Protein AF-A0A933KXC1-F1 (afdb_monomer_lite)

Sequence (78 aa):
MPQFWTVAAAIYVAGVVWGLLRSDARPFGRVMLAILWPLGPIAFLITVLILLLAALIAYPLVLLPALVVAVLLWWARF

Radius of gyration: 24.0 Å; chains: 1; bounding box: 47×21×66 Å

Foldseek 3Di:
DVVVVVVVVVVLVVQLVCLLVPDPDDPVVSNVCSNCVVVVVVVVVVVVVVVVVVCVPVCCVPVVVVVVVVVVVVVVVD

pLDDT: mean 89.89, std 6.58, range [58.91, 97.94]

Secondary structure (DSSP, 8-state):
-HHHHHHHHHHHHHHHHHHHHH--S-HHHHHHHHHTTTHHHHHHHHHHHHHHHHHHHHHHHHHHHHHHHHHHHHHHT-

Structure (mmCIF, N/CA/C/O backbone):
data_AF-A0A933KXC1-F1
#
_entry.id   AF-A0A933KXC1-F1
#
loop_
_atom_site.group_PDB
_atom_site.id
_atom_site.type_symbol
_atom_site.label_atom_id
_atom_site.label_alt_id
_atom_site.label_comp_id
_atom_site.label_asym_id
_atom_site.label_entity_id
_atom_site.label_seq_id
_atom_site.pdbx_PDB_ins_code
_atom_site.Cartn_x
_atom_site.Cartn_y
_atom_site.Cartn_z
_atom_site.occupancy
_atom_site.B_iso_or_equiv
_atom_site.auth_seq_id
_atom_site.auth_comp_id
_atom_site.auth_asym_id
_atom_site.auth_atom_id
_atom_site.pdbx_PDB_model_num
ATOM 1 N N . MET A 1 1 ? 8.084 10.731 20.760 1.00 58.91 1 MET A N 1
ATOM 2 C CA . MET A 1 1 ? 7.613 9.453 20.172 1.00 58.91 1 MET A CA 1
ATOM 3 C C . MET A 1 1 ? 6.180 9.013 20.544 1.00 58.91 1 MET A C 1
ATOM 5 O O . MET A 1 1 ? 5.641 8.246 19.755 1.00 58.91 1 MET A O 1
ATOM 9 N N . PRO A 1 2 ? 5.500 9.467 21.627 1.00 70.38 2 PRO A N 1
ATOM 10 C CA . PRO A 1 2 ? 4.132 8.997 21.920 1.00 70.38 2 PRO A CA 1
ATOM 11 C C . PRO A 1 2 ? 3.048 9.590 20.995 1.00 70.38 2 PRO A C 1
ATOM 13 O O . PRO A 1 2 ? 2.021 8.960 20.779 1.00 70.38 2 PRO A O 1
ATOM 16 N N . GLN A 1 3 ? 3.296 10.756 20.385 1.00 82.12 3 GLN A N 1
ATOM 17 C CA . GLN A 1 3 ? 2.315 11.460 19.541 1.00 82.12 3 GLN A CA 1
ATOM 18 C C . GLN A 1 3 ? 1.954 10.756 18.221 1.00 82.12 3 GLN A C 1
ATOM 20 O O . GLN A 1 3 ? 0.879 10.972 17.680 1.00 82.12 3 GLN A O 1
ATOM 25 N N . PHE A 1 4 ? 2.843 9.925 17.670 1.00 86.38 4 PHE A N 1
ATOM 26 C CA . PHE A 1 4 ? 2.568 9.227 16.411 1.00 86.38 4 PHE A CA 1
ATOM 27 C C . PHE A 1 4 ? 1.508 8.138 16.609 1.00 86.38 4 PHE A C 1
ATOM 29 O O . PHE A 1 4 ? 0.545 8.048 15.852 1.00 86.38 4 PHE A O 1
ATOM 36 N N . TRP A 1 5 ? 1.658 7.354 17.677 1.00 87.06 5 TRP A N 1
ATOM 37 C CA . TRP A 1 5 ? 0.741 6.272 18.023 1.00 87.06 5 TRP A CA 1
ATOM 38 C C . TRP A 1 5 ? -0.656 6.781 18.359 1.00 87.06 5 TRP A C 1
ATOM 40 O O . TRP A 1 5 ? -1.640 6.163 17.962 1.00 87.06 5 TRP A O 1
ATOM 50 N N . THR A 1 6 ? -0.760 7.929 19.033 1.00 90.94 6 THR A N 1
ATOM 51 C CA . THR A 1 6 ? -2.059 8.538 19.341 1.00 90.94 6 THR A CA 1
ATOM 52 C C . THR A 1 6 ? -2.770 9.025 18.083 1.00 90.94 6 THR A C 1
ATOM 54 O O . THR A 1 6 ? -3.968 8.792 17.940 1.00 90.94 6 THR A O 1
ATOM 57 N N . VAL A 1 7 ? -2.045 9.634 17.140 1.00 90.75 7 VAL A N 1
ATOM 58 C CA . VAL A 1 7 ? -2.612 10.062 15.852 1.00 90.75 7 VAL A CA 1
ATOM 59 C C . VAL A 1 7 ? -3.052 8.857 15.019 1.00 90.75 7 VAL A C 1
ATOM 61 O O . VAL A 1 7 ? -4.171 8.845 14.511 1.00 90.7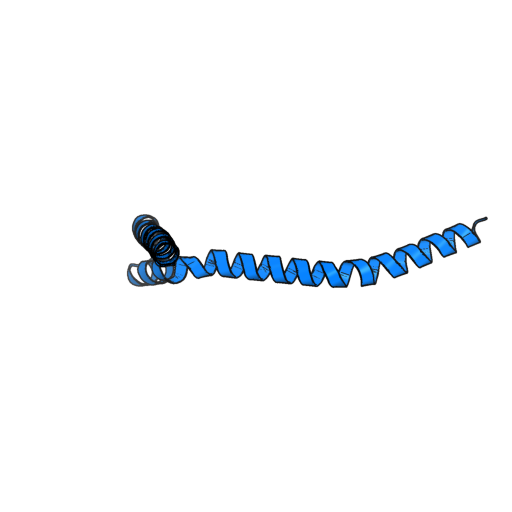5 7 VAL A O 1
ATOM 64 N N . ALA A 1 8 ? -2.226 7.812 14.925 1.00 89.06 8 ALA A N 1
ATOM 65 C CA . ALA A 1 8 ? -2.580 6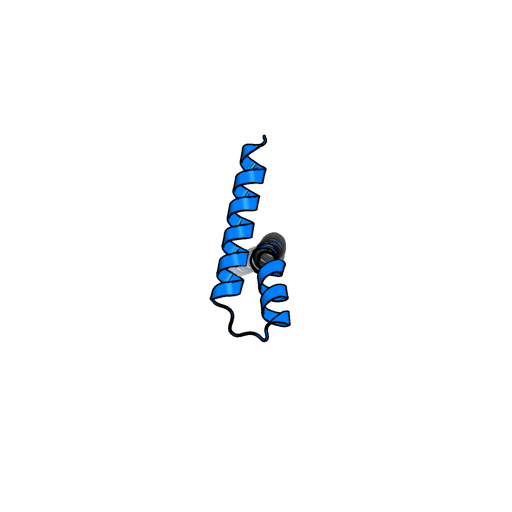.586 14.210 1.00 89.06 8 ALA A CA 1
ATOM 66 C C . ALA A 1 8 ? -3.814 5.899 14.821 1.00 89.06 8 ALA A C 1
ATOM 68 O O . ALA A 1 8 ? -4.717 5.492 14.090 1.00 89.06 8 ALA A O 1
ATOM 69 N N . ALA A 1 9 ? -3.892 5.827 16.154 1.00 90.00 9 ALA A N 1
ATOM 70 C CA . ALA A 1 9 ? -5.052 5.291 16.858 1.00 90.00 9 ALA A CA 1
ATOM 71 C C . ALA A 1 9 ? -6.313 6.132 16.603 1.00 90.00 9 ALA A C 1
ATOM 73 O O . ALA A 1 9 ? -7.373 5.570 16.340 1.00 90.00 9 ALA A O 1
ATOM 74 N N . ALA A 1 10 ? -6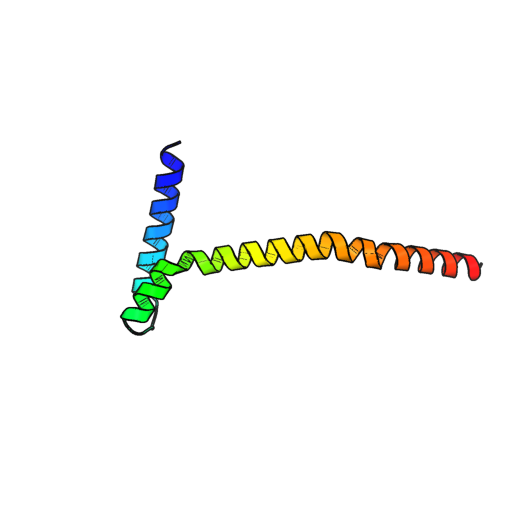.204 7.464 16.616 1.00 92.00 10 ALA A N 1
ATOM 75 C CA . ALA A 1 10 ? -7.324 8.354 16.321 1.00 92.00 10 ALA A CA 1
ATOM 76 C C . ALA A 1 10 ? -7.852 8.162 14.890 1.00 92.00 10 ALA A C 1
ATOM 78 O O . ALA A 1 10 ? -9.061 8.036 14.696 1.00 92.00 10 ALA A O 1
ATOM 79 N N . ILE A 1 11 ? -6.958 8.069 13.899 1.00 92.19 11 ILE A N 1
ATOM 80 C CA . ILE A 1 11 ? -7.323 7.799 12.498 1.00 92.19 11 ILE A CA 1
ATOM 81 C C . ILE A 1 11 ? -7.987 6.426 12.376 1.00 92.19 11 ILE A C 1
ATOM 83 O O . ILE A 1 11 ? -9.025 6.295 11.726 1.00 92.19 11 ILE A O 1
ATOM 87 N N . TYR A 1 12 ? -7.417 5.407 13.023 1.00 90.94 12 TYR A N 1
ATOM 88 C CA . TYR A 1 12 ? -7.973 4.060 13.016 1.00 90.94 12 TYR A CA 1
ATOM 89 C C . TYR A 1 12 ? -9.394 4.032 13.584 1.00 90.94 12 TYR A C 1
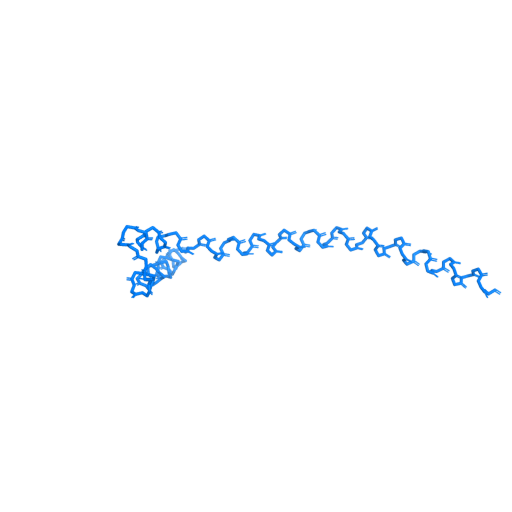ATOM 91 O O . TYR A 1 12 ? -10.302 3.526 12.924 1.00 90.94 12 TYR A O 1
ATOM 99 N N . VAL A 1 13 ? -9.602 4.618 14.767 1.00 92.31 13 VAL A N 1
ATOM 100 C CA . VAL A 1 13 ? -10.914 4.673 15.426 1.00 92.31 13 VAL A CA 1
ATOM 101 C C . VAL A 1 13 ? -11.914 5.456 14.580 1.00 92.31 13 VAL A C 1
ATOM 103 O O . VAL A 1 13 ? -13.039 4.993 14.402 1.00 92.31 13 VAL A O 1
ATOM 106 N N . ALA A 1 14 ? -11.512 6.591 14.002 1.00 91.50 14 ALA A N 1
ATOM 107 C CA . ALA A 1 14 ? -12.371 7.364 13.109 1.00 91.50 14 ALA A CA 1
ATOM 108 C C . ALA A 1 14 ? -12.821 6.537 11.891 1.00 91.50 14 ALA A C 1
ATOM 110 O O . ALA A 1 14 ? -14.007 6.529 11.563 1.00 91.50 14 ALA A O 1
ATOM 111 N N . GLY A 1 15 ? -11.904 5.787 11.270 1.00 88.12 15 GLY A N 1
ATOM 112 C CA . GLY A 1 15 ? -12.211 4.892 10.152 1.00 88.12 15 GLY A CA 1
ATOM 113 C C . GLY A 1 15 ? -13.160 3.752 10.532 1.00 88.12 15 GLY A C 1
ATOM 114 O O . GLY A 1 15 ? -14.117 3.484 9.804 1.00 88.12 15 GLY A O 1
ATOM 115 N N . VAL A 1 16 ? -12.963 3.137 11.703 1.00 89.81 16 VAL A N 1
ATOM 116 C CA . VAL A 1 16 ? -13.856 2.085 12.221 1.00 89.81 16 VAL A CA 1
ATOM 117 C C . VAL A 1 16 ? -15.257 2.642 12.476 1.00 89.81 16 VAL A C 1
ATOM 119 O O . VAL A 1 16 ? -16.236 2.070 11.999 1.00 89.81 16 VAL A O 1
ATOM 122 N N . VAL A 1 17 ? -15.371 3.767 13.190 1.00 91.69 17 VAL A N 1
ATOM 123 C CA . VAL A 1 17 ? -16.665 4.410 13.482 1.00 91.69 17 VAL A CA 1
ATOM 124 C C . VAL A 1 17 ? -17.376 4.776 12.183 1.00 91.69 17 VAL A C 1
ATOM 126 O O . VAL A 1 17 ? -18.555 4.473 12.018 1.00 91.69 17 VAL A O 1
ATOM 129 N N . TRP A 1 18 ? -16.655 5.351 11.222 1.00 90.12 18 TRP A N 1
ATOM 130 C CA . TRP A 1 18 ? -17.211 5.682 9.914 1.00 90.12 18 TRP A CA 1
ATOM 131 C C . TRP A 1 18 ? -17.701 4.440 9.155 1.00 90.12 18 TRP A C 1
ATOM 133 O O . TRP A 1 18 ? -18.828 4.420 8.652 1.00 90.12 18 TRP A O 1
ATOM 143 N N . GLY A 1 19 ? -16.903 3.369 9.128 1.00 85.69 19 GLY A N 1
ATOM 144 C CA . GLY A 1 19 ? -17.265 2.094 8.506 1.00 85.69 19 GLY A CA 1
ATOM 145 C C . GLY A 1 19 ? -18.503 1.457 9.141 1.00 85.69 19 GLY A C 1
ATOM 146 O O . GLY A 1 19 ? -19.381 0.965 8.425 1.00 85.69 19 GLY A O 1
ATOM 147 N N . LEU A 1 20 ? -18.621 1.542 10.468 1.00 88.00 20 LEU A N 1
ATOM 148 C CA . LEU A 1 20 ? -19.786 1.097 11.233 1.00 88.00 20 LEU A CA 1
ATOM 149 C C . LEU A 1 20 ? -21.011 1.997 11.072 1.00 88.00 20 LEU A C 1
ATOM 151 O O . LEU A 1 20 ? -22.106 1.533 11.353 1.00 88.00 20 LEU A O 1
ATOM 155 N N . LEU A 1 21 ? -20.874 3.256 10.658 1.00 88.62 21 LEU A N 1
ATOM 156 C CA . LEU A 1 21 ? -22.018 4.138 10.404 1.00 88.62 21 LEU A CA 1
ATOM 157 C C . LEU A 1 21 ? -22.523 4.019 8.967 1.00 88.62 21 LEU A C 1
ATOM 159 O O . LEU A 1 21 ? -23.728 4.127 8.735 1.00 88.62 21 LEU A O 1
ATOM 163 N N . ARG A 1 22 ? -21.622 3.772 8.007 1.00 88.12 22 ARG A N 1
ATOM 164 C CA . ARG A 1 22 ? -21.935 3.882 6.577 1.00 88.12 22 ARG A CA 1
ATOM 165 C C . ARG A 1 22 ? -22.042 2.566 5.812 1.00 88.12 22 ARG A C 1
ATOM 167 O O . ARG A 1 22 ? -22.606 2.563 4.730 1.00 88.12 22 ARG A O 1
ATOM 174 N N . SER A 1 23 ? -21.539 1.455 6.345 1.00 83.81 23 SER A N 1
ATOM 175 C CA . SER A 1 23 ? -21.629 0.169 5.635 1.00 83.81 23 SER A CA 1
ATOM 176 C C . SER A 1 23 ? -23.040 -0.419 5.690 1.00 83.81 23 SER A C 1
ATOM 178 O O . SER A 1 23 ? -23.592 -0.534 6.781 1.00 83.81 23 SER A O 1
ATOM 180 N N . ASP A 1 24 ? -23.562 -0.886 4.556 1.00 85.06 24 ASP A N 1
ATOM 181 C CA . ASP A 1 24 ? -24.878 -1.549 4.438 1.00 85.06 24 ASP A CA 1
ATOM 182 C C . ASP A 1 24 ? -24.813 -3.084 4.616 1.00 85.06 24 ASP A C 1
ATOM 184 O O . ASP A 1 24 ? -25.773 -3.814 4.371 1.00 85.06 24 ASP A O 1
ATOM 188 N N . ALA A 1 25 ? -23.659 -3.612 5.034 1.00 84.69 25 ALA A N 1
ATOM 189 C CA . ALA A 1 25 ? -23.453 -5.042 5.245 1.00 84.69 25 ALA A CA 1
ATOM 190 C C . ALA A 1 25 ? -24.239 -5.584 6.457 1.00 84.69 25 ALA A C 1
ATOM 192 O O . ALA A 1 25 ? -24.528 -4.870 7.419 1.00 84.69 25 ALA A O 1
ATOM 193 N N . ARG A 1 26 ? -24.500 -6.902 6.453 1.00 86.69 26 ARG A N 1
ATOM 194 C CA . ARG A 1 26 ? -25.023 -7.638 7.621 1.00 86.69 26 ARG A CA 1
ATOM 195 C C . ARG A 1 26 ? -24.174 -7.338 8.866 1.00 86.69 26 ARG A C 1
ATOM 197 O O . ARG A 1 26 ? -22.960 -7.189 8.727 1.00 86.69 26 ARG A O 1
ATOM 204 N N . PRO A 1 27 ? -24.757 -7.322 10.079 1.00 81.75 27 PRO A N 1
ATOM 205 C CA . PRO A 1 27 ? -24.113 -6.781 11.282 1.00 81.75 27 PRO A CA 1
ATOM 206 C C . PRO A 1 27 ? -22.718 -7.360 11.555 1.00 81.75 27 PRO A C 1
ATOM 208 O O . PRO A 1 27 ? -21.795 -6.618 11.869 1.00 81.75 27 PRO A O 1
ATOM 211 N N . PHE A 1 28 ? -22.524 -8.663 11.345 1.00 83.06 28 PHE A N 1
ATOM 212 C CA . PHE A 1 28 ? -21.217 -9.304 11.522 1.00 83.06 28 PHE A CA 1
ATOM 213 C C . PHE A 1 28 ? -20.198 -8.915 10.436 1.00 83.06 28 PHE A C 1
ATOM 215 O O . PHE A 1 28 ? -19.043 -8.613 10.731 1.00 83.06 28 PHE A O 1
ATOM 222 N N . GLY A 1 29 ? -20.637 -8.865 9.174 1.00 84.31 29 GLY A N 1
ATOM 223 C CA . GLY A 1 29 ? -19.800 -8.434 8.051 1.00 84.31 29 GLY A CA 1
ATOM 224 C C . GLY A 1 29 ? -19.422 -6.957 8.146 1.00 84.31 29 GLY A C 1
ATOM 225 O O . GLY A 1 29 ? -18.305 -6.583 7.810 1.00 84.31 29 GLY A O 1
ATOM 226 N N . ARG A 1 30 ? -20.321 -6.130 8.687 1.00 84.38 30 ARG A N 1
ATOM 227 C CA . ARG A 1 30 ? -20.104 -4.706 8.945 1.00 84.38 30 ARG A CA 1
ATOM 228 C C . ARG A 1 30 ? -18.947 -4.464 9.908 1.00 84.38 30 ARG A C 1
ATOM 230 O O . ARG A 1 30 ? -18.082 -3.645 9.618 1.00 84.38 30 ARG A O 1
ATOM 237 N N . VAL A 1 31 ? -18.914 -5.194 11.023 1.00 86.56 31 VAL A N 1
ATOM 238 C CA . VAL A 1 31 ? -17.832 -5.087 12.014 1.00 86.56 31 VAL A CA 1
ATOM 239 C C . VAL A 1 31 ? -16.512 -5.581 11.433 1.00 86.56 31 VAL A C 1
ATOM 241 O O . VAL A 1 31 ? -15.497 -4.906 11.581 1.00 86.56 31 VAL A O 1
ATOM 244 N N . MET A 1 32 ? -16.526 -6.713 10.724 1.00 88.06 32 MET A N 1
ATOM 245 C CA . MET A 1 32 ? -15.326 -7.227 10.060 1.00 88.06 32 MET A CA 1
ATOM 246 C C . MET A 1 32 ? -14.754 -6.219 9.064 1.00 88.06 32 MET A C 1
ATOM 248 O O . MET A 1 32 ? -13.590 -5.853 9.186 1.00 88.06 32 MET A O 1
ATOM 252 N N . LEU A 1 33 ? -15.570 -5.707 8.139 1.00 86.00 33 LEU A N 1
ATOM 253 C CA . LEU A 1 33 ? -15.133 -4.711 7.157 1.00 86.00 33 LEU A CA 1
ATOM 254 C C . LEU A 1 33 ? -14.647 -3.416 7.818 1.00 86.00 33 LEU A C 1
ATOM 256 O O . LEU A 1 33 ? -13.668 -2.834 7.362 1.00 86.00 33 LEU A O 1
ATOM 260 N N . ALA A 1 34 ? -15.295 -2.983 8.903 1.00 87.75 34 ALA A N 1
ATOM 261 C CA . ALA A 1 34 ? -14.891 -1.790 9.632 1.00 87.75 34 ALA A CA 1
ATOM 262 C C . ALA A 1 34 ? -13.553 -1.970 10.359 1.00 87.75 34 ALA A C 1
ATOM 264 O O . ALA A 1 34 ? -12.756 -1.049 10.344 1.00 87.75 34 ALA A O 1
ATOM 265 N N . ILE A 1 35 ? -13.267 -3.127 10.963 1.00 89.69 35 ILE A N 1
ATOM 266 C CA . ILE A 1 35 ? -11.972 -3.401 11.622 1.00 89.69 35 ILE A CA 1
ATOM 267 C C . ILE A 1 35 ? -10.859 -3.579 10.582 1.00 89.69 35 ILE A C 1
ATOM 269 O O . ILE A 1 35 ? -9.744 -3.089 10.749 1.00 89.69 35 ILE A O 1
ATOM 273 N N . LEU A 1 36 ? -11.178 -4.260 9.482 1.00 91.38 36 LEU A N 1
ATOM 274 C CA . LEU A 1 36 ? -10.255 -4.571 8.392 1.00 91.38 36 LEU A CA 1
ATOM 275 C C . LEU A 1 36 ? -10.099 -3.415 7.394 1.00 91.38 36 LEU A C 1
ATOM 277 O O . LEU A 1 36 ? -9.367 -3.555 6.416 1.00 91.38 36 LEU A O 1
ATOM 281 N N . TRP A 1 37 ? -10.706 -2.253 7.656 1.00 88.56 37 TRP A N 1
ATOM 282 C CA . TRP A 1 37 ? -10.651 -1.088 6.774 1.00 88.56 37 TRP A CA 1
ATOM 283 C C . TRP A 1 37 ? -9.235 -0.670 6.332 1.00 88.56 37 TRP A C 1
ATOM 285 O O . TRP A 1 37 ? -9.088 -0.323 5.155 1.00 88.56 37 TRP A O 1
ATOM 295 N N . PRO A 1 38 ? -8.173 -0.725 7.175 1.00 90.88 38 PRO A N 1
ATOM 296 C CA . PRO A 1 38 ? -6.866 -0.248 6.744 1.00 90.88 38 PRO A CA 1
ATOM 297 C C . PRO A 1 38 ? -6.212 -1.190 5.725 1.00 90.88 38 PRO A C 1
ATOM 299 O O . PRO A 1 38 ? -5.287 -0.769 5.031 1.00 90.88 38 PRO A O 1
ATOM 302 N N . LEU A 1 39 ? -6.710 -2.425 5.557 1.00 91.00 39 LEU A N 1
ATOM 303 C CA . LEU A 1 39 ? -6.215 -3.336 4.523 1.00 91.00 39 LEU A CA 1
ATOM 304 C C . LEU A 1 39 ? -6.415 -2.785 3.113 1.00 91.00 39 LEU A C 1
ATOM 306 O O . LEU A 1 39 ? -5.564 -3.026 2.266 1.00 91.00 39 LEU A O 1
ATOM 310 N N . GLY A 1 40 ? -7.490 -2.035 2.853 1.00 89.12 40 GLY A N 1
ATOM 311 C CA . GLY A 1 40 ? -7.744 -1.451 1.532 1.00 89.12 40 GLY A CA 1
ATOM 312 C C . GLY A 1 40 ? -6.629 -0.487 1.099 1.00 89.12 40 GLY A C 1
ATOM 313 O O . GLY A 1 40 ? -5.958 -0.746 0.097 1.00 89.12 40 GLY A O 1
ATOM 314 N N . PRO A 1 41 ? -6.371 0.591 1.864 1.00 91.56 41 PRO A N 1
ATOM 315 C CA . PRO A 1 41 ? -5.261 1.506 1.603 1.00 91.56 41 PRO A CA 1
ATOM 316 C C . PRO A 1 41 ? -3.891 0.818 1.560 1.00 91.56 41 PRO A C 1
ATOM 318 O O . PRO A 1 41 ? -3.073 1.138 0.700 1.00 91.56 41 PRO A O 1
ATOM 321 N N . ILE A 1 42 ? -3.637 -0.150 2.447 1.00 93.75 42 ILE A N 1
ATOM 322 C CA . ILE A 1 42 ? -2.369 -0.894 2.467 1.00 93.75 42 ILE A CA 1
ATOM 323 C C . ILE A 1 42 ? -2.205 -1.726 1.189 1.00 93.75 42 ILE A C 1
ATOM 325 O O . ILE A 1 42 ? -1.153 -1.666 0.556 1.00 93.75 42 ILE A O 1
ATOM 329 N N . ALA A 1 43 ? -3.238 -2.458 0.767 1.00 93.00 43 ALA A N 1
ATOM 330 C CA . ALA A 1 43 ? -3.209 -3.245 -0.463 1.00 93.00 43 ALA A CA 1
ATOM 331 C C . ALA A 1 43 ? -2.986 -2.358 -1.695 1.00 93.00 43 ALA A C 1
ATOM 333 O O . ALA A 1 43 ? -2.212 -2.720 -2.584 1.00 93.00 43 ALA A O 1
ATOM 334 N N . PHE A 1 44 ? -3.602 -1.174 -1.726 1.00 95.56 44 PHE A N 1
ATOM 335 C CA . PHE A 1 44 ? -3.366 -0.190 -2.779 1.00 95.56 44 PHE A CA 1
ATOM 336 C C . PHE A 1 44 ? -1.901 0.264 -2.812 1.00 95.56 44 PHE A C 1
ATOM 338 O O . PHE A 1 44 ? -1.271 0.210 -3.867 1.00 95.56 44 PHE A O 1
ATOM 345 N N . LEU A 1 45 ? -1.332 0.641 -1.663 1.00 97.12 45 LEU A N 1
ATOM 346 C CA . LEU A 1 45 ? 0.073 1.051 -1.566 1.00 97.12 45 LEU A CA 1
ATOM 347 C C . LEU A 1 45 ? 1.029 -0.055 -2.020 1.00 97.12 45 LEU A C 1
ATOM 349 O O . LEU A 1 45 ? 1.946 0.212 -2.794 1.00 97.12 45 LEU A O 1
ATOM 353 N N . ILE A 1 46 ? 0.791 -1.294 -1.586 1.00 97.38 46 ILE A N 1
ATOM 354 C CA . ILE A 1 46 ? 1.576 -2.461 -2.008 1.00 97.38 46 ILE A CA 1
ATOM 355 C C . ILE A 1 46 ? 1.485 -2.640 -3.525 1.00 97.38 46 ILE A C 1
ATOM 357 O O . ILE A 1 46 ? 2.503 -2.836 -4.184 1.00 97.38 46 ILE A O 1
ATOM 361 N N . THR A 1 47 ? 0.285 -2.523 -4.092 1.00 97.44 47 THR A N 1
ATOM 362 C CA . THR A 1 47 ? 0.070 -2.668 -5.537 1.00 97.44 47 THR A CA 1
ATOM 363 C C . THR A 1 47 ? 0.827 -1.598 -6.318 1.00 97.44 47 THR A C 1
ATOM 365 O O . THR A 1 47 ? 1.573 -1.927 -7.237 1.00 97.44 47 THR A O 1
ATOM 368 N N . VAL A 1 48 ? 0.696 -0.326 -5.932 1.00 97.62 48 VAL A N 1
ATOM 369 C CA . VAL A 1 48 ? 1.420 0.786 -6.569 1.00 97.62 48 VAL A CA 1
ATOM 370 C C . VAL A 1 48 ? 2.928 0.579 -6.469 1.00 97.62 48 VAL A C 1
ATOM 372 O O . VAL A 1 48 ? 3.635 0.763 -7.457 1.00 97.62 48 VAL A O 1
ATOM 375 N N . LEU A 1 49 ? 3.426 0.146 -5.309 1.00 97.94 49 LEU A N 1
ATOM 376 C CA . LEU A 1 49 ? 4.847 -0.117 -5.108 1.00 97.94 49 LEU A CA 1
ATOM 377 C C . LEU A 1 49 ? 5.350 -1.239 -6.024 1.00 97.94 49 LEU A C 1
ATOM 379 O O . LEU A 1 49 ? 6.381 -1.078 -6.673 1.00 97.94 49 LEU A O 1
ATOM 383 N N . ILE A 1 50 ? 4.612 -2.347 -6.123 1.00 97.75 50 ILE A N 1
ATOM 384 C CA . ILE A 1 50 ? 4.953 -3.458 -7.021 1.00 97.75 50 ILE A CA 1
ATOM 385 C C . ILE A 1 50 ? 4.953 -2.986 -8.475 1.00 97.75 50 ILE A C 1
ATOM 387 O O . ILE A 1 50 ? 5.891 -3.289 -9.206 1.00 97.75 50 ILE A O 1
ATOM 391 N N . LEU A 1 51 ? 3.942 -2.222 -8.894 1.00 97.06 51 LEU A N 1
ATOM 392 C CA . LEU A 1 51 ? 3.866 -1.688 -10.254 1.00 97.06 51 LEU A CA 1
ATOM 393 C C . LEU A 1 51 ? 5.022 -0.732 -10.558 1.00 97.06 51 LEU A C 1
ATOM 395 O O . LEU A 1 51 ? 5.577 -0.791 -11.651 1.00 97.06 51 LEU A O 1
ATOM 399 N N . LEU A 1 52 ? 5.422 0.107 -9.601 1.00 97.38 52 LEU A N 1
ATOM 400 C CA . LEU A 1 52 ? 6.579 0.992 -9.746 1.00 97.38 52 LEU A CA 1
ATOM 401 C C . LEU A 1 52 ? 7.884 0.205 -9.870 1.00 97.38 52 LEU A C 1
ATOM 403 O O . LEU A 1 52 ? 8.693 0.508 -10.743 1.00 97.38 52 LEU A O 1
ATOM 407 N N . LEU A 1 53 ? 8.080 -0.824 -9.044 1.00 96.94 53 LEU A N 1
ATOM 408 C CA . LEU A 1 53 ? 9.248 -1.702 -9.135 1.00 96.94 53 LEU A CA 1
ATOM 409 C C . LEU A 1 53 ? 9.267 -2.475 -10.459 1.00 96.94 53 LEU A C 1
ATOM 411 O O . LEU A 1 53 ? 10.306 -2.562 -11.112 1.00 96.94 53 LEU A O 1
ATOM 415 N N . ALA A 1 54 ? 8.115 -2.990 -10.887 1.00 95.62 54 ALA A N 1
ATOM 416 C CA . ALA A 1 54 ? 7.970 -3.667 -12.167 1.00 95.62 54 ALA A CA 1
ATOM 417 C C . ALA A 1 54 ? 8.274 -2.718 -13.331 1.00 95.62 54 ALA A C 1
ATOM 419 O O . ALA A 1 54 ? 9.031 -3.080 -14.226 1.00 95.62 54 ALA A O 1
ATOM 420 N N . ALA A 1 55 ? 7.754 -1.489 -13.295 1.00 94.19 55 ALA A N 1
ATOM 421 C CA . ALA A 1 55 ? 8.037 -0.459 -14.286 1.00 94.19 55 ALA A CA 1
ATOM 422 C C . ALA A 1 55 ? 9.532 -0.116 -14.325 1.00 94.19 55 ALA A C 1
ATOM 424 O O . ALA A 1 55 ? 10.120 -0.082 -15.404 1.00 94.19 55 ALA A O 1
ATOM 425 N N . LEU A 1 56 ? 10.164 0.067 -13.163 1.00 95.88 56 LEU A N 1
ATOM 426 C CA . LEU A 1 56 ? 11.586 0.392 -13.061 1.00 95.88 56 LEU A CA 1
ATOM 427 C C . LEU A 1 56 ? 12.480 -0.644 -13.759 1.00 95.88 56 LEU A C 1
ATOM 429 O O . LEU A 1 56 ? 13.524 -0.277 -14.287 1.00 95.88 56 LEU A O 1
ATOM 433 N N . ILE A 1 57 ? 12.070 -1.913 -13.789 1.00 94.69 57 ILE A N 1
ATOM 434 C CA . ILE A 1 57 ? 12.810 -3.002 -14.442 1.00 94.69 57 ILE A CA 1
ATOM 435 C C . ILE A 1 57 ? 12.372 -3.174 -15.903 1.00 94.69 57 ILE A C 1
ATOM 437 O O . ILE A 1 57 ? 13.210 -3.288 -16.798 1.00 94.69 57 ILE A O 1
ATOM 441 N N . ALA A 1 58 ? 11.065 -3.185 -16.166 1.00 92.69 58 ALA A N 1
ATOM 442 C CA . ALA A 1 58 ? 10.513 -3.464 -17.488 1.00 92.69 58 ALA A CA 1
ATOM 443 C C . ALA A 1 58 ? 10.824 -2.355 -18.503 1.00 92.69 58 ALA A C 1
ATOM 445 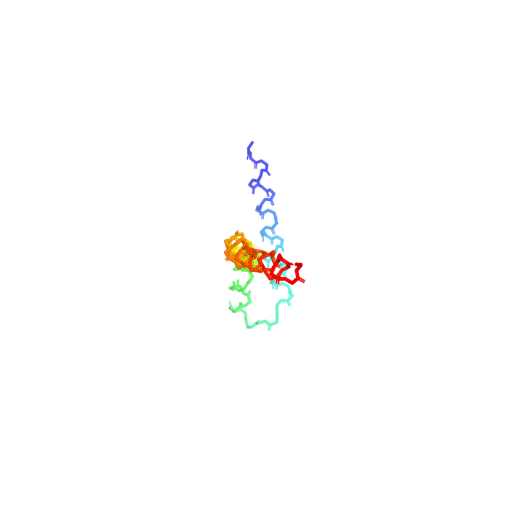O O . ALA A 1 58 ? 11.143 -2.656 -19.654 1.00 92.69 58 ALA A O 1
ATOM 446 N N . TYR A 1 59 ? 10.781 -1.082 -18.089 1.00 90.69 59 TYR A N 1
ATOM 447 C CA . TYR A 1 59 ? 11.085 0.040 -18.978 1.00 90.69 59 TYR A CA 1
ATOM 448 C C . TYR A 1 59 ? 12.503 -0.017 -19.552 1.00 90.69 59 TYR A C 1
ATOM 450 O O . TYR A 1 59 ? 12.613 -0.037 -20.775 1.00 90.69 59 TYR A O 1
ATOM 458 N N . PRO A 1 60 ? 13.592 -0.072 -18.759 1.00 91.06 60 PRO A N 1
ATOM 459 C CA . PRO A 1 60 ? 14.934 -0.144 -19.331 1.00 91.06 60 PRO A CA 1
ATOM 460 C C . PRO A 1 60 ? 15.141 -1.425 -20.143 1.00 91.06 60 PRO A C 1
ATOM 462 O O . PRO A 1 60 ? 15.793 -1.372 -21.183 1.00 91.06 60 PRO A O 1
ATOM 465 N N . LEU A 1 61 ? 14.543 -2.548 -19.729 1.00 93.44 61 LEU A N 1
ATOM 466 C CA . LEU A 1 61 ? 14.670 -3.819 -20.439 1.00 93.44 61 LEU A CA 1
ATOM 467 C C . LEU A 1 61 ? 14.125 -3.755 -21.873 1.00 93.44 61 LEU A C 1
ATOM 469 O O . LEU A 1 61 ? 14.703 -4.366 -22.764 1.00 93.44 61 LEU A O 1
ATOM 473 N N . VAL A 1 62 ? 13.029 -3.028 -22.104 1.00 90.94 62 VAL A N 1
ATOM 474 C CA . VAL A 1 62 ? 12.390 -2.933 -23.428 1.00 90.94 62 VAL A CA 1
ATOM 475 C C . VAL A 1 62 ? 12.848 -1.693 -24.196 1.00 90.94 62 VAL A C 1
ATOM 477 O O . VAL A 1 62 ? 13.116 -1.765 -25.396 1.00 90.94 62 VAL A O 1
ATOM 480 N N . LEU A 1 63 ? 12.967 -0.552 -23.515 1.00 92.25 63 LEU A N 1
ATOM 481 C CA . LEU A 1 63 ? 13.304 0.728 -24.132 1.00 92.25 63 LEU A CA 1
ATOM 482 C C . LEU A 1 63 ? 14.744 0.748 -24.649 1.00 92.25 63 LEU A C 1
ATOM 484 O O . LEU A 1 63 ? 14.972 1.262 -25.741 1.00 92.25 63 LEU A O 1
ATOM 488 N N . LEU A 1 64 ? 15.710 0.194 -23.902 1.00 91.94 64 LEU A N 1
ATOM 489 C CA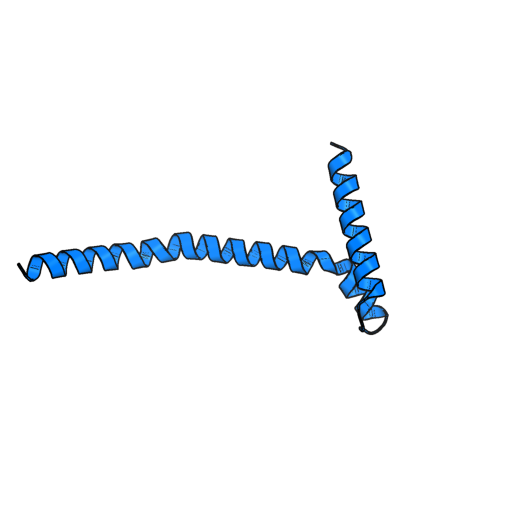 . LEU A 1 64 ? 17.117 0.226 -24.314 1.00 91.94 64 LEU A CA 1
ATOM 490 C C . LEU A 1 64 ? 17.350 -0.559 -25.617 1.00 91.94 64 LEU A C 1
ATOM 492 O O . LEU A 1 64 ? 17.893 0.034 -26.550 1.00 91.94 64 LEU A O 1
ATOM 496 N N . PRO A 1 65 ? 16.900 -1.822 -25.767 1.00 91.19 65 PRO A N 1
ATOM 497 C CA . PRO A 1 65 ? 17.022 -2.529 -27.040 1.00 91.19 65 PRO A CA 1
ATOM 498 C C . PRO A 1 65 ? 16.266 -1.839 -28.175 1.00 91.19 65 PRO A C 1
ATOM 500 O O . PRO A 1 65 ? 16.794 -1.739 -29.279 1.00 91.19 65 PRO A O 1
ATOM 503 N N . ALA A 1 66 ? 15.060 -1.321 -27.914 1.00 91.88 66 ALA A N 1
ATOM 504 C CA . ALA A 1 66 ? 14.283 -0.610 -28.926 1.00 91.88 66 ALA A CA 1
ATOM 505 C C . ALA A 1 66 ? 15.011 0.647 -29.434 1.00 91.88 66 ALA A C 1
ATOM 507 O O . ALA A 1 66 ? 15.052 0.884 -30.641 1.00 91.88 66 ALA A O 1
ATOM 508 N N . LEU A 1 67 ? 15.642 1.415 -28.537 1.00 93.38 67 LEU A N 1
ATOM 509 C CA . LEU A 1 67 ? 16.487 2.560 -28.887 1.00 93.38 67 LEU A CA 1
ATOM 510 C C . LEU A 1 67 ? 17.701 2.135 -29.712 1.00 93.38 67 LEU A C 1
ATOM 512 O O . LEU A 1 67 ? 17.975 2.751 -30.738 1.00 93.38 67 LEU A O 1
ATOM 516 N N . VAL A 1 68 ? 18.400 1.074 -29.301 1.00 94.38 68 VAL A N 1
ATOM 517 C CA . VAL A 1 68 ? 19.558 0.548 -30.040 1.00 94.38 68 VAL A CA 1
ATOM 518 C C . VAL A 1 68 ? 19.152 0.164 -31.461 1.00 94.38 68 VAL A C 1
ATOM 520 O O . VAL A 1 68 ? 19.789 0.597 -32.419 1.00 94.38 68 VAL A O 1
ATOM 523 N N . VAL A 1 69 ? 18.057 -0.582 -31.618 1.00 94.69 69 VAL A N 1
ATOM 524 C CA . VAL A 1 69 ? 17.546 -0.975 -32.937 1.00 94.69 69 VAL A CA 1
ATOM 525 C C . VAL A 1 69 ? 17.138 0.250 -33.757 1.00 94.69 69 VAL A C 1
ATOM 527 O O . VAL A 1 69 ? 17.499 0.338 -34.928 1.00 94.69 69 VAL A O 1
ATOM 530 N N . ALA A 1 70 ? 16.449 1.225 -33.161 1.00 92.38 70 ALA A N 1
ATOM 531 C CA . ALA A 1 70 ? 16.058 2.450 -33.855 1.00 92.38 70 ALA A CA 1
ATOM 532 C C . ALA A 1 70 ? 17.271 3.252 -34.358 1.00 92.38 70 ALA A C 1
ATOM 534 O O . ALA A 1 70 ? 17.249 3.754 -35.482 1.00 92.38 70 ALA A O 1
ATOM 535 N N . VAL A 1 71 ? 18.344 3.339 -33.564 1.00 94.62 71 VAL A N 1
ATOM 536 C CA . VAL A 1 71 ? 19.594 4.003 -33.965 1.00 94.62 71 VAL A CA 1
ATOM 537 C C . VAL A 1 71 ? 20.305 3.227 -35.074 1.00 94.62 71 VAL A C 1
ATOM 539 O O . VAL A 1 71 ? 20.754 3.838 -36.041 1.00 94.62 71 VAL A O 1
ATOM 542 N N . LEU A 1 72 ? 20.373 1.897 -34.984 1.00 94.69 72 LEU A N 1
ATOM 543 C CA . LEU A 1 72 ? 20.983 1.064 -36.026 1.00 94.69 72 LEU A CA 1
ATOM 544 C C . LEU A 1 72 ? 20.231 1.178 -37.357 1.00 94.69 72 LEU A C 1
ATOM 546 O O . LEU A 1 72 ? 20.853 1.358 -38.401 1.00 94.69 72 LEU A O 1
ATOM 550 N N . LEU A 1 73 ? 18.896 1.138 -37.322 1.00 94.31 73 LEU A N 1
ATOM 551 C CA . LEU A 1 73 ? 18.061 1.347 -38.505 1.00 94.31 73 LEU A CA 1
ATOM 552 C C . LEU A 1 73 ? 18.200 2.766 -39.058 1.00 94.31 73 LEU A C 1
ATOM 554 O O . LEU A 1 73 ? 18.178 2.942 -40.273 1.00 94.31 73 LEU A O 1
ATOM 558 N N . TRP A 1 74 ? 18.364 3.774 -38.192 1.00 92.69 74 TRP A N 1
ATOM 559 C CA . TRP A 1 74 ? 18.670 5.136 -38.626 1.00 92.69 74 TRP A CA 1
ATOM 560 C C . TRP A 1 74 ? 20.008 5.189 -39.358 1.00 92.69 74 TRP A C 1
ATOM 562 O O . TRP A 1 74 ? 20.104 5.840 -40.392 1.00 92.69 74 TRP A O 1
ATOM 572 N N . TRP A 1 75 ? 21.046 4.552 -38.832 1.00 90.69 75 TRP A N 1
ATOM 573 C CA . TRP A 1 75 ? 22.358 4.547 -39.473 1.00 90.69 75 TRP A CA 1
ATOM 574 C C . TRP A 1 75 ? 22.350 3.794 -40.804 1.00 90.69 75 TRP A C 1
ATOM 576 O O . TRP A 1 75 ? 22.944 4.266 -41.758 1.00 90.69 75 TRP A O 1
ATOM 586 N N . ALA A 1 76 ? 21.626 2.678 -40.900 1.00 89.38 76 ALA A N 1
ATOM 587 C CA . ALA A 1 76 ? 21.559 1.865 -42.115 1.00 89.38 76 ALA A CA 1
ATOM 588 C C . ALA A 1 76 ? 20.797 2.516 -43.289 1.00 89.38 76 ALA A C 1
ATOM 590 O O . ALA A 1 76 ? 20.879 2.025 -44.412 1.00 89.38 76 ALA A O 1
ATOM 591 N N . ARG A 1 77 ? 20.018 3.578 -43.037 1.00 82.12 77 ARG A N 1
ATOM 592 C CA . ARG A 1 77 ? 19.295 4.343 -44.073 1.00 82.12 77 ARG A CA 1
ATOM 593 C C . ARG A 1 77 ? 20.057 5.577 -44.582 1.00 82.12 77 ARG A C 1
ATOM 595 O O . ARG A 1 77 ? 19.532 6.246 -45.470 1.00 82.12 77 ARG A O 1
ATOM 602 N N . PHE A 1 78 ? 21.200 5.913 -43.981 1.00 63.88 78 PHE A N 1
ATOM 603 C CA . PHE A 1 78 ? 22.124 6.961 -44.437 1.00 63.88 78 PHE A CA 1
ATOM 604 C C . PHE A 1 78 ? 23.275 6.327 -45.219 1.00 63.88 78 PHE A C 1
ATOM 606 O O . PHE A 1 78 ? 23.739 6.986 -46.174 1.00 63.88 78 PHE A O 1
#